Protein AF-A0A818F0D1-F1 (afdb_monomer_lite)

pLDDT: mean 80.38, std 15.65, range [27.41, 95.69]

Secondary structure (DSSP, 8-state):
----------TTGGGGTT----S-HHHHHHHHHHTTTS-EEEEEEHHHHHHHHHTTHHHH-TTEEEEEEEESSHHHHHHHHHHTGGGTTTBPPPEEGGGHHHHHHHHHHHHHHHHHH-GGGTT-HHHHHHHHHHHHHHHHHHHHHHHHHHHHHHHHHHHHHHTT-

Foldseek 3Di:
DDDPPPPPDQVPVVLLPVDDDDPDPVVVLVVLVVPLVAQDEEEDELVVVVVCVVVVVLVVRPSQQAYEYEYQDPVSLVVCQVVCVVVVRHYDRYYYPVCVSLVSLVVSLVVLVVVCVDPVCVPPPVVNVVSVVSNVVSVVVNVVVVVVVVVVVVVVVVVVVVVVD

Organism: NCBI:txid392032

Structure (mmCIF, N/CA/C/O backbone):
data_AF-A0A818F0D1-F1
#
_entry.id   AF-A0A818F0D1-F1
#
loop_
_atom_site.group_PDB
_atom_site.id
_atom_site.type_symbol
_atom_site.label_atom_id
_atom_site.label_alt_id
_atom_site.label_comp_id
_atom_site.label_asym_id
_atom_site.label_entity_id
_atom_site.label_seq_id
_atom_site.pdbx_PDB_ins_code
_atom_site.Cartn_x
_atom_site.Cartn_y
_atom_site.Cartn_z
_atom_site.occupancy
_atom_site.B_iso_or_equiv
_atom_site.auth_seq_id
_atom_site.auth_comp_id
_atom_site.auth_asym_id
_atom_site.auth_atom_id
_atom_site.pdbx_PDB_model_num
ATOM 1 N N . MET A 1 1 ? -30.372 4.082 -7.247 1.00 32.38 1 MET A N 1
ATOM 2 C CA . MET A 1 1 ? -29.838 4.405 -5.909 1.00 32.38 1 MET A CA 1
ATOM 3 C C . MET A 1 1 ? -28.336 4.407 -6.043 1.00 32.38 1 MET A C 1
ATOM 5 O O . MET A 1 1 ? -27.719 3.348 -6.026 1.00 32.38 1 MET A O 1
ATOM 9 N N . ASP A 1 2 ? -27.794 5.587 -6.308 1.00 33.78 2 ASP A N 1
ATOM 10 C CA . ASP A 1 2 ? -26.377 5.793 -6.564 1.00 33.78 2 ASP A CA 1
ATOM 11 C C . ASP A 1 2 ? -25.622 5.685 -5.242 1.00 33.78 2 ASP A C 1
ATOM 13 O O . ASP A 1 2 ? -25.803 6.490 -4.329 1.00 33.78 2 ASP A O 1
ATOM 17 N N . GLY A 1 3 ? -24.843 4.612 -5.107 1.00 30.27 3 GLY A N 1
ATOM 18 C CA . GLY A 1 3 ? -23.987 4.407 -3.951 1.00 30.27 3 GLY A CA 1
ATOM 19 C C . GLY A 1 3 ? -22.958 5.525 -3.905 1.00 30.27 3 GLY A C 1
ATOM 20 O O . GLY A 1 3 ? -22.192 5.693 -4.851 1.00 30.27 3 GLY A O 1
ATOM 21 N N . VAL A 1 4 ? -22.970 6.290 -2.815 1.00 27.41 4 VAL A N 1
ATOM 22 C CA . VAL A 1 4 ? -22.005 7.352 -2.528 1.00 27.41 4 VAL A CA 1
ATOM 23 C C . VAL A 1 4 ? -20.602 6.748 -2.606 1.00 27.41 4 VAL A C 1
ATOM 25 O O . VAL A 1 4 ? -20.132 6.101 -1.672 1.00 27.41 4 VAL A O 1
ATOM 28 N N . SER A 1 5 ? -19.940 6.920 -3.750 1.00 32.00 5 SER A N 1
ATOM 29 C CA . SER A 1 5 ? -18.520 6.639 -3.882 1.00 32.00 5 SER A CA 1
ATOM 30 C C . SER A 1 5 ? -17.823 7.714 -3.070 1.00 32.00 5 SER A C 1
ATOM 32 O O . SER A 1 5 ? -17.733 8.861 -3.503 1.00 32.00 5 SER A O 1
ATOM 34 N N . ILE A 1 6 ? -17.414 7.363 -1.851 1.00 30.59 6 ILE A N 1
ATOM 35 C CA . ILE A 1 6 ? -16.660 8.252 -0.974 1.00 30.59 6 ILE A CA 1
ATOM 36 C C . ILE A 1 6 ? -15.336 8.523 -1.690 1.00 30.59 6 ILE A C 1
ATOM 38 O O . ILE A 1 6 ? -14.409 7.716 -1.650 1.00 30.59 6 ILE A O 1
ATOM 42 N N . ALA A 1 7 ? -15.275 9.637 -2.418 1.00 29.86 7 ALA A N 1
ATOM 43 C CA . ALA A 1 7 ? -14.027 10.198 -2.887 1.00 29.86 7 ALA A CA 1
ATOM 44 C C . ALA A 1 7 ? -13.296 10.654 -1.631 1.00 29.86 7 ALA A C 1
ATOM 46 O O . ALA A 1 7 ? -13.693 11.626 -0.997 1.00 29.86 7 ALA A O 1
ATOM 47 N N . VAL A 1 8 ? -12.303 9.878 -1.213 1.00 33.97 8 VAL A N 1
ATOM 48 C CA . VAL A 1 8 ? -11.505 10.177 -0.028 1.00 33.97 8 VAL A CA 1
ATOM 49 C C . VAL A 1 8 ? -10.479 11.204 -0.480 1.00 33.97 8 VAL A C 1
ATOM 51 O O . VAL A 1 8 ? -9.590 10.850 -1.259 1.00 33.97 8 VAL A O 1
ATOM 54 N N . PRO A 1 9 ? -10.609 12.482 -0.084 1.00 36.47 9 PRO A N 1
ATOM 55 C CA . PRO A 1 9 ? -9.631 13.480 -0.463 1.00 36.47 9 PRO A CA 1
ATOM 56 C C . PRO A 1 9 ? -8.330 13.123 0.250 1.00 36.47 9 PRO A C 1
ATOM 58 O O . PRO A 1 9 ? -8.244 13.164 1.476 1.00 36.47 9 PRO A O 1
ATOM 61 N N . LEU A 1 10 ? -7.331 12.714 -0.526 1.00 41.16 10 LEU A N 1
ATOM 62 C CA . LEU A 1 10 ? -5.994 12.449 -0.022 1.00 41.16 10 LEU A CA 1
ATOM 63 C C . LEU A 1 10 ? -5.238 13.780 0.002 1.00 41.16 10 LEU A C 1
ATOM 65 O O . LEU A 1 10 ? -4.933 14.315 -1.072 1.00 41.16 10 LEU A O 1
ATOM 69 N N . PRO A 1 11 ? -4.932 14.346 1.183 1.00 37.06 11 PRO A N 1
ATOM 70 C CA . PRO A 1 11 ? -4.008 15.464 1.240 1.00 37.06 11 PRO A CA 1
ATOM 71 C C . PRO A 1 11 ? -2.671 14.998 0.646 1.00 37.06 11 PRO A C 1
ATOM 73 O O . PRO A 1 11 ? -2.191 13.910 0.955 1.00 37.06 11 PRO A O 1
ATOM 76 N N . HIS A 1 12 ? -2.101 15.804 -0.253 1.00 42.12 12 HIS A N 1
ATOM 77 C CA . HIS A 1 12 ? -0.853 15.515 -0.977 1.00 42.12 12 HIS A CA 1
ATOM 78 C C . HIS A 1 12 ? -0.910 14.382 -2.021 1.00 42.12 12 HIS A C 1
ATOM 80 O O . HIS A 1 12 ? 0.106 13.754 -2.300 1.00 42.12 12 HIS A O 1
ATOM 86 N N . ALA A 1 13 ? -2.059 14.162 -2.675 1.00 46.47 13 ALA A N 1
ATOM 87 C CA . ALA A 1 13 ? -2.214 13.168 -3.751 1.00 46.47 13 ALA A CA 1
ATOM 88 C C . ALA A 1 13 ? -1.134 13.225 -4.860 1.00 46.47 13 ALA A C 1
ATOM 90 O O . ALA A 1 13 ? -0.800 12.195 -5.439 1.00 46.47 13 ALA A O 1
ATOM 91 N N . HIS A 1 14 ? -0.543 14.399 -5.126 1.00 51.81 14 HIS A N 1
ATOM 92 C CA . HIS A 1 14 ? 0.556 14.555 -6.089 1.00 51.81 14 HIS A CA 1
ATOM 93 C C . HIS A 1 14 ? 1.830 13.783 -5.697 1.00 51.81 14 HIS A C 1
ATOM 95 O O . HIS A 1 14 ? 2.562 13.341 -6.578 1.00 51.81 14 HIS A O 1
ATOM 101 N N . LEU A 1 15 ? 2.068 13.564 -4.398 1.00 46.62 15 LEU A N 1
ATOM 102 C CA . LEU A 1 15 ? 3.200 12.784 -3.884 1.00 46.62 15 LEU A CA 1
ATOM 103 C C . LEU A 1 15 ? 3.021 11.274 -4.062 1.00 46.62 15 LEU A C 1
ATOM 105 O O . LEU A 1 15 ? 3.956 10.519 -3.834 1.00 46.62 15 LEU A O 1
ATOM 109 N N . MET A 1 16 ? 1.830 10.828 -4.462 1.00 59.44 16 MET A N 1
ATOM 110 C CA . MET A 1 16 ? 1.488 9.426 -4.694 1.00 59.44 16 MET A CA 1
ATOM 111 C C . MET A 1 16 ? 1.330 9.119 -6.188 1.00 59.44 16 MET A C 1
ATOM 113 O O . MET A 1 16 ? 0.618 8.193 -6.552 1.00 59.44 16 MET A O 1
ATOM 117 N N . SER A 1 17 ? 1.983 9.874 -7.077 1.00 60.94 17 SER A N 1
ATOM 118 C CA . SER A 1 17 ? 1.896 9.676 -8.537 1.00 60.94 17 SER A CA 1
ATOM 119 C C . SER A 1 17 ? 2.385 8.298 -9.018 1.00 60.94 17 SER A C 1
ATOM 121 O O . SER A 1 17 ? 2.038 7.876 -10.116 1.00 60.94 17 SER A O 1
ATOM 123 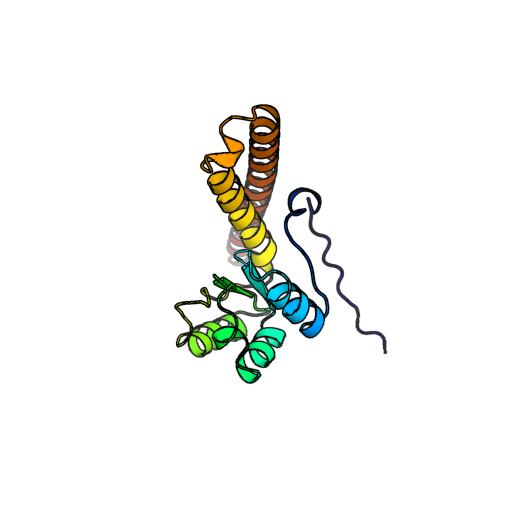N N . PHE A 1 18 ? 3.133 7.568 -8.184 1.00 64.31 18 PHE A N 1
ATOM 124 C CA . PHE A 1 18 ? 3.513 6.166 -8.396 1.00 64.31 18 PHE A CA 1
ATOM 125 C C . PHE A 1 18 ? 2.419 5.154 -7.993 1.00 64.31 18 PHE A C 1
ATOM 127 O O . PHE A 1 18 ? 2.628 3.947 -8.104 1.00 64.31 18 PHE A O 1
ATOM 134 N N . ILE A 1 19 ? 1.272 5.617 -7.488 1.00 72.44 19 ILE A N 1
ATOM 135 C CA . ILE A 1 19 ? 0.149 4.788 -7.044 1.00 72.44 19 ILE A CA 1
ATOM 136 C C . ILE A 1 19 ? -0.955 4.842 -8.094 1.00 72.44 19 ILE A C 1
ATOM 138 O O . ILE A 1 19 ? -1.592 5.872 -8.306 1.00 72.44 19 ILE A O 1
ATOM 142 N N . GLU A 1 20 ? -1.230 3.698 -8.710 1.00 82.06 20 GLU A N 1
ATOM 143 C CA . GLU A 1 20 ? -2.369 3.545 -9.610 1.00 82.06 20 GLU A CA 1
ATOM 144 C C . GLU A 1 20 ? -3.597 3.048 -8.840 1.00 82.06 20 GLU A C 1
ATOM 146 O O . GLU A 1 20 ? -3.556 2.029 -8.144 1.00 82.06 20 GLU A O 1
ATOM 151 N N . VAL A 1 21 ? -4.709 3.778 -8.960 1.00 82.69 21 VAL A N 1
ATOM 152 C CA . VAL A 1 21 ? -5.965 3.452 -8.277 1.00 82.69 21 VAL A CA 1
ATOM 153 C C . VAL A 1 21 ? -6.921 2.778 -9.250 1.00 82.69 21 VAL A C 1
ATOM 155 O O . VAL A 1 21 ? -7.261 3.325 -10.297 1.00 82.69 21 VAL A O 1
ATOM 158 N N . PHE A 1 22 ? -7.424 1.610 -8.858 1.00 83.75 22 PHE A N 1
ATOM 159 C CA . PHE A 1 22 ? -8.409 0.857 -9.625 1.00 83.75 22 PHE A CA 1
ATOM 160 C C . PHE A 1 22 ? -9.721 0.762 -8.849 1.00 83.75 22 PHE A C 1
ATOM 162 O O . PHE A 1 22 ? -9.753 0.315 -7.704 1.00 83.75 22 PHE A O 1
ATOM 169 N N . ASN A 1 23 ? -10.825 1.133 -9.494 1.00 81.69 23 ASN A N 1
ATOM 170 C CA . ASN A 1 23 ? -12.182 0.970 -8.957 1.00 81.69 23 ASN A CA 1
ATOM 171 C C . ASN A 1 23 ? -12.815 -0.388 -9.324 1.00 81.69 23 ASN A C 1
ATOM 173 O O . ASN A 1 23 ? -13.930 -0.687 -8.903 1.00 81.69 23 ASN A O 1
ATOM 177 N N . ASN A 1 24 ? -12.112 -1.213 -10.107 1.00 84.00 24 ASN A N 1
ATOM 178 C CA . ASN A 1 24 ? -12.587 -2.496 -10.605 1.00 84.00 24 ASN A CA 1
ATOM 179 C C . ASN A 1 24 ? -11.495 -3.567 -10.459 1.00 84.00 24 ASN A C 1
ATOM 181 O O . ASN A 1 24 ? -10.373 -3.397 -10.942 1.00 84.00 24 ASN A O 1
ATOM 185 N N . THR A 1 25 ? -11.838 -4.686 -9.813 1.00 83.06 25 THR A N 1
ATOM 186 C CA . THR A 1 25 ? -10.908 -5.796 -9.569 1.00 83.06 25 THR A CA 1
ATOM 187 C C . THR A 1 25 ? -10.398 -6.419 -10.868 1.00 83.06 25 THR A C 1
ATOM 189 O O . THR A 1 25 ? -9.205 -6.667 -10.969 1.00 83.06 25 THR A O 1
ATOM 192 N N . ASN A 1 26 ? -11.243 -6.595 -11.887 1.00 86.31 26 ASN A N 1
ATOM 193 C CA . ASN A 1 26 ? -10.838 -7.182 -13.168 1.00 86.31 26 ASN A CA 1
ATOM 194 C C . ASN A 1 26 ? -9.863 -6.265 -13.916 1.00 86.31 26 ASN A C 1
ATOM 196 O O . ASN A 1 26 ? -8.866 -6.737 -14.452 1.00 86.31 26 ASN A O 1
ATOM 200 N N . THR A 1 27 ? -10.105 -4.950 -13.919 1.00 87.25 27 THR A N 1
ATOM 201 C CA . THR A 1 27 ? -9.176 -3.983 -14.529 1.00 87.25 27 THR A CA 1
ATOM 202 C C . THR A 1 27 ? -7.817 -4.012 -13.834 1.00 87.25 27 THR A C 1
ATOM 204 O O . THR A 1 27 ? -6.790 -4.047 -14.507 1.00 87.25 27 THR A O 1
ATOM 207 N N . CYS A 1 28 ? -7.807 -4.065 -12.498 1.00 87.69 28 CYS A N 1
ATOM 208 C CA . CYS A 1 28 ? -6.580 -4.207 -11.715 1.00 87.69 28 CYS A CA 1
ATOM 209 C C . CYS A 1 28 ? -5.839 -5.510 -12.056 1.00 87.69 28 CYS A C 1
ATOM 211 O O . CYS A 1 28 ? -4.647 -5.487 -12.350 1.00 87.69 28 CYS A O 1
ATOM 213 N N . GLN A 1 29 ? -6.547 -6.642 -12.092 1.00 88.12 29 GLN A N 1
ATOM 214 C CA . GLN A 1 29 ? -5.968 -7.943 -12.434 1.00 88.12 29 GLN A CA 1
ATOM 215 C C . GLN A 1 29 ? -5.377 -7.956 -13.848 1.00 88.12 29 GLN A C 1
ATOM 217 O O . GLN A 1 29 ? -4.241 -8.389 -14.029 1.00 88.12 29 GLN A O 1
ATOM 222 N N . ASN A 1 30 ? -6.102 -7.427 -14.835 1.00 88.31 30 ASN A N 1
ATOM 223 C CA . ASN A 1 30 ? -5.620 -7.319 -16.210 1.00 88.31 30 ASN A CA 1
ATOM 224 C C . ASN A 1 30 ? -4.372 -6.435 -16.303 1.00 88.31 30 ASN A C 1
ATOM 226 O O . ASN A 1 30 ? -3.424 -6.798 -16.995 1.00 88.31 30 ASN A O 1
ATOM 230 N N . HIS A 1 31 ? -4.341 -5.312 -15.578 1.00 88.25 31 HIS A N 1
ATOM 231 C CA . HIS A 1 31 ? -3.160 -4.453 -15.515 1.00 88.25 3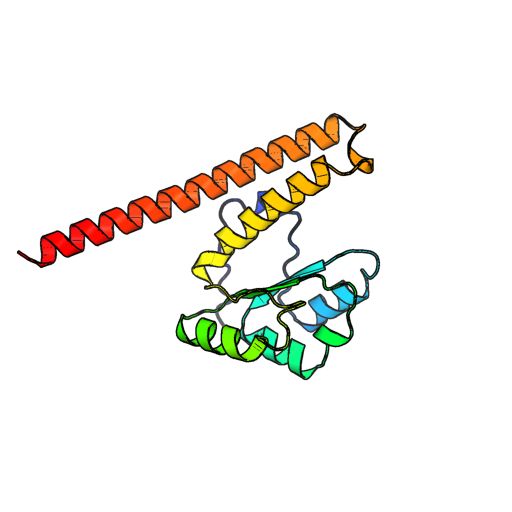1 HIS A CA 1
ATOM 232 C C . HIS A 1 31 ? -1.957 -5.199 -14.919 1.00 88.25 31 HIS A C 1
ATOM 234 O O . HIS A 1 31 ? -0.864 -5.149 -15.483 1.00 88.25 31 HIS A O 1
ATOM 240 N N . ILE A 1 32 ? -2.157 -5.924 -13.815 1.00 86.50 32 ILE A N 1
ATOM 241 C CA . ILE A 1 32 ? -1.111 -6.727 -13.170 1.00 86.50 32 ILE A CA 1
ATOM 242 C C . ILE A 1 32 ? -0.565 -7.782 -14.139 1.00 86.50 32 ILE A C 1
ATOM 244 O O . ILE A 1 32 ? 0.649 -7.900 -14.294 1.00 86.50 32 ILE A O 1
ATOM 248 N N . ILE A 1 33 ? -1.443 -8.520 -14.825 1.00 87.12 33 ILE A N 1
ATOM 249 C CA . ILE A 1 33 ? -1.062 -9.557 -15.797 1.00 87.12 33 ILE A CA 1
ATOM 250 C C . ILE A 1 33 ? -0.294 -8.949 -16.979 1.00 87.12 33 ILE A C 1
ATOM 252 O O . ILE A 1 33 ? 0.725 -9.499 -17.395 1.00 87.12 33 ILE A O 1
ATOM 256 N N . ALA A 1 34 ? -0.740 -7.798 -17.488 1.00 87.31 34 ALA A N 1
ATOM 257 C CA . ALA A 1 34 ? -0.098 -7.106 -18.603 1.00 87.31 34 ALA A CA 1
ATOM 258 C C . ALA A 1 34 ? 1.291 -6.534 -18.254 1.00 87.31 34 ALA A C 1
ATOM 260 O O . ALA A 1 34 ? 2.113 -6.344 -19.146 1.00 87.31 34 ALA A O 1
ATOM 261 N N . ASN A 1 35 ? 1.580 -6.289 -16.972 1.00 84.19 35 ASN A N 1
ATOM 262 C CA . ASN A 1 35 ? 2.852 -5.742 -16.491 1.00 84.19 35 ASN A CA 1
ATOM 263 C C . ASN A 1 35 ? 3.744 -6.822 -15.847 1.00 84.19 35 ASN A C 1
ATOM 265 O O . ASN A 1 35 ? 4.325 -6.608 -14.786 1.00 84.19 35 ASN A O 1
ATOM 269 N N . ASN A 1 36 ? 3.891 -7.982 -16.494 1.00 82.75 36 ASN A N 1
ATOM 270 C CA . ASN A 1 36 ? 4.639 -9.125 -15.944 1.00 82.75 36 ASN A CA 1
ATOM 271 C C . ASN A 1 36 ? 6.148 -8.884 -15.716 1.00 82.75 36 ASN A C 1
ATOM 273 O O . ASN A 1 36 ? 6.795 -9.697 -15.063 1.00 82.75 36 ASN A O 1
ATOM 277 N N . GLN A 1 37 ? 6.703 -7.788 -16.239 1.00 80.31 37 GLN A N 1
ATOM 278 C CA . GLN A 1 37 ? 8.105 -7.393 -16.054 1.00 80.31 37 GLN A CA 1
ATOM 279 C C . GLN A 1 37 ? 8.345 -6.574 -14.775 1.00 80.31 37 GLN A C 1
ATOM 281 O O . GLN A 1 37 ? 9.487 -6.237 -14.476 1.00 80.31 37 GLN A O 1
ATOM 286 N N . LYS A 1 38 ? 7.290 -6.187 -14.049 1.00 79.88 38 LYS A N 1
ATOM 287 C CA . LYS A 1 38 ? 7.387 -5.300 -12.884 1.00 79.88 38 LYS A CA 1
ATOM 288 C C . LYS A 1 38 ? 7.022 -6.042 -11.613 1.00 79.88 38 LYS A C 1
ATOM 290 O O . LYS A 1 38 ? 6.048 -6.783 -11.592 1.00 79.88 38 LYS A O 1
ATOM 295 N N . GLU A 1 39 ? 7.747 -5.774 -10.534 1.00 82.69 39 GLU A N 1
ATOM 296 C CA . GLU A 1 39 ? 7.302 -6.162 -9.199 1.00 82.69 39 GLU A CA 1
ATOM 297 C C . GLU A 1 39 ? 6.123 -5.275 -8.768 1.00 82.69 39 GLU A C 1
ATOM 299 O O . GLU A 1 39 ? 6.211 -4.048 -8.830 1.00 82.69 39 GLU A O 1
ATOM 304 N N . ILE A 1 40 ? 5.019 -5.882 -8.321 1.00 85.75 40 ILE A N 1
ATOM 305 C CA . ILE A 1 40 ? 3.803 -5.163 -7.928 1.00 85.75 40 ILE A CA 1
ATOM 306 C C . ILE A 1 40 ? 3.492 -5.405 -6.453 1.00 85.75 40 ILE A C 1
ATOM 308 O O . ILE A 1 40 ? 3.424 -6.543 -5.985 1.00 85.75 40 ILE A O 1
ATOM 312 N N . LYS A 1 41 ? 3.229 -4.315 -5.724 1.00 89.44 41 LYS A N 1
ATOM 313 C CA . LYS A 1 41 ? 2.660 -4.359 -4.374 1.00 89.44 41 LYS A CA 1
ATOM 314 C C . LYS A 1 41 ? 1.235 -3.835 -4.409 1.00 89.44 41 LYS A C 1
ATOM 316 O O . LYS A 1 41 ? 0.985 -2.732 -4.884 1.00 89.44 41 LYS A O 1
ATOM 321 N N . LEU A 1 42 ? 0.306 -4.641 -3.914 1.00 91.50 42 LEU A N 1
ATOM 322 C CA . LEU A 1 42 ? -1.122 -4.375 -4.003 1.00 91.50 42 LEU A CA 1
ATOM 323 C C . LEU A 1 42 ? -1.661 -3.911 -2.653 1.00 91.50 42 LEU A C 1
ATOM 325 O O . LEU A 1 42 ? -1.483 -4.594 -1.650 1.00 91.50 42 LEU A O 1
ATOM 329 N N . PHE A 1 43 ? -2.372 -2.789 -2.635 1.00 92.56 43 PHE A N 1
ATOM 330 C CA . PHE A 1 43 ? -3.190 -2.373 -1.497 1.00 92.56 43 PHE A CA 1
ATOM 331 C C . PHE A 1 43 ? -4.648 -2.678 -1.818 1.00 92.56 43 PHE A C 1
ATOM 333 O O . PHE A 1 43 ? -5.175 -2.210 -2.826 1.00 92.56 43 PHE A O 1
ATOM 340 N N . VAL A 1 44 ? -5.306 -3.481 -0.985 1.00 92.56 44 VAL A N 1
ATOM 341 C CA . VAL A 1 44 ? -6.646 -3.996 -1.278 1.00 92.56 44 VAL A CA 1
ATOM 342 C C . VAL A 1 44 ? -7.587 -3.846 -0.090 1.00 92.56 44 VAL A C 1
ATOM 344 O O . VAL A 1 44 ? -7.265 -4.197 1.045 1.00 92.56 44 VAL A O 1
ATOM 347 N N . HIS A 1 45 ? -8.792 -3.344 -0.365 1.00 93.31 45 HIS A N 1
ATOM 348 C CA . HIS A 1 45 ? -9.856 -3.314 0.630 1.00 93.31 45 HIS A CA 1
ATOM 349 C C . HIS A 1 45 ? -10.299 -4.741 0.957 1.00 93.31 45 HIS A C 1
ATOM 351 O O . HIS A 1 45 ? -10.494 -5.559 0.054 1.00 93.31 45 HIS A O 1
ATOM 357 N N . GLN A 1 46 ? -10.553 -5.016 2.232 1.00 90.94 46 GLN A N 1
ATOM 358 C CA . GLN A 1 46 ? -10.932 -6.338 2.736 1.00 90.94 46 GLN A CA 1
ATOM 359 C C . GLN A 1 46 ? -12.017 -7.072 1.913 1.00 90.94 46 GLN A C 1
ATOM 361 O O . GLN A 1 46 ? -11.915 -8.273 1.684 1.00 90.94 46 GLN A O 1
ATOM 366 N N . HIS A 1 47 ? -13.036 -6.365 1.405 1.00 89.81 47 HIS A N 1
ATOM 367 C CA . HIS A 1 47 ? -14.122 -6.978 0.620 1.00 89.81 47 HIS A CA 1
ATOM 368 C C . HIS A 1 47 ? -13.675 -7.495 -0.751 1.00 89.81 47 HIS A C 1
ATOM 370 O O . HIS A 1 47 ? -14.261 -8.437 -1.279 1.00 89.81 47 HIS A O 1
ATOM 376 N N . ASN A 1 48 ? -12.629 -6.904 -1.324 1.00 89.75 48 ASN A N 1
ATOM 377 C CA . ASN A 1 48 ? -12.072 -7.346 -2.599 1.00 89.75 48 ASN A CA 1
ATOM 378 C C . ASN A 1 48 ? -11.080 -8.497 -2.404 1.00 89.75 48 ASN A C 1
ATOM 380 O O . ASN A 1 48 ? -10.904 -9.307 -3.309 1.00 89.75 48 ASN A O 1
ATOM 384 N N . MET A 1 49 ? -10.475 -8.607 -1.217 1.00 90.19 49 MET A N 1
ATOM 385 C CA . MET A 1 49 ? -9.515 -9.664 -0.909 1.00 90.19 49 MET A CA 1
ATOM 386 C C . MET A 1 49 ? -10.141 -11.058 -1.007 1.00 90.19 49 MET A C 1
ATOM 388 O O . MET A 1 49 ? -9.518 -11.972 -1.540 1.00 90.19 49 MET A O 1
ATOM 392 N N . GLN A 1 50 ? -11.386 -11.220 -0.550 1.00 84.69 50 GLN A N 1
ATOM 393 C CA . GLN A 1 50 ? -12.088 -12.502 -0.642 1.00 84.69 50 GLN A CA 1
ATOM 394 C C . GLN A 1 50 ? -12.187 -12.978 -2.096 1.00 84.69 50 GLN A C 1
ATOM 396 O O . GLN A 1 50 ? -11.784 -14.097 -2.399 1.00 84.69 50 GLN A O 1
ATOM 401 N N . ARG A 1 51 ? -12.606 -12.091 -3.005 1.00 85.44 51 ARG A N 1
ATOM 402 C CA . ARG A 1 51 ? -12.705 -12.389 -4.442 1.00 85.44 51 ARG A CA 1
ATOM 403 C C . ARG A 1 51 ? -11.351 -12.737 -5.063 1.00 85.44 51 ARG A C 1
ATOM 405 O O . ARG A 1 51 ? -11.269 -13.627 -5.903 1.00 85.44 51 ARG A O 1
ATOM 412 N N . LEU A 1 52 ? -10.281 -12.047 -4.656 1.00 85.94 52 LEU A N 1
ATOM 413 C CA . LEU A 1 52 ? -8.927 -12.348 -5.134 1.00 85.94 52 LEU A CA 1
ATOM 414 C C . LEU A 1 52 ? -8.465 -13.751 -4.717 1.00 85.94 52 LEU A C 1
ATOM 416 O O . LEU A 1 52 ? -7.805 -14.431 -5.501 1.00 85.94 52 LEU A O 1
ATOM 420 N N . LEU A 1 53 ? -8.812 -14.183 -3.503 1.00 86.00 53 LEU A N 1
ATOM 421 C CA . LEU A 1 53 ? -8.460 -15.511 -2.996 1.00 86.00 53 LEU A CA 1
ATOM 422 C C . LEU A 1 53 ? -9.302 -16.622 -3.625 1.00 86.00 53 LEU A C 1
ATOM 424 O O . LEU A 1 53 ? -8.757 -17.668 -3.962 1.00 86.00 53 LEU A O 1
ATOM 428 N N . GLU A 1 54 ? -10.606 -16.399 -3.798 1.00 84.81 54 GLU A N 1
ATOM 429 C CA . GLU A 1 54 ? -11.524 -17.367 -4.417 1.00 84.81 54 GLU A CA 1
ATOM 430 C C . GLU A 1 54 ? -11.128 -17.698 -5.861 1.00 84.81 54 GLU A C 1
ATOM 432 O O . GLU A 1 54 ? -11.221 -18.848 -6.277 1.00 84.81 54 GLU A O 1
ATOM 437 N N . ASN A 1 55 ? -10.607 -16.714 -6.596 1.00 82.19 55 ASN A N 1
ATOM 438 C CA . ASN A 1 55 ? -10.154 -16.893 -7.975 1.00 82.19 55 ASN A CA 1
ATOM 439 C C . ASN A 1 55 ? -8.723 -17.450 -8.091 1.00 82.19 55 ASN A C 1
ATOM 441 O O . ASN A 1 55 ? -8.151 -17.412 -9.179 1.00 82.19 55 ASN A O 1
ATOM 445 N N . SER A 1 56 ? -8.105 -17.886 -6.985 1.00 80.88 56 SER A N 1
ATOM 446 C CA . SER A 1 56 ? -6.701 -18.334 -6.921 1.00 80.88 56 SER A CA 1
ATOM 447 C C . SER A 1 56 ? -5.681 -17.324 -7.472 1.00 80.88 56 SER A C 1
ATOM 449 O O . SER A 1 56 ? -4.523 -17.670 -7.693 1.00 80.88 56 SER A O 1
ATOM 451 N N . PHE A 1 57 ? -6.075 -16.057 -7.650 1.00 84.69 57 PHE A N 1
ATOM 452 C CA . PHE A 1 57 ? -5.270 -15.039 -8.328 1.00 84.69 57 PHE A CA 1
ATOM 453 C C . PHE A 1 57 ? -3.924 -14.830 -7.631 1.00 84.69 57 PHE A C 1
ATOM 455 O O . PHE A 1 57 ? -2.890 -14.701 -8.278 1.00 84.69 57 PHE A O 1
ATOM 462 N N . VAL A 1 58 ? -3.945 -14.851 -6.297 1.00 81.00 58 VAL A N 1
ATOM 463 C CA . VAL A 1 58 ? -2.763 -14.680 -5.443 1.00 81.00 58 VAL A CA 1
ATOM 464 C C . VAL A 1 58 ? -1.702 -15.756 -5.697 1.00 81.00 58 VAL A C 1
ATOM 466 O O . VAL A 1 58 ? -0.516 -15.459 -5.615 1.00 81.00 58 VAL A O 1
ATOM 469 N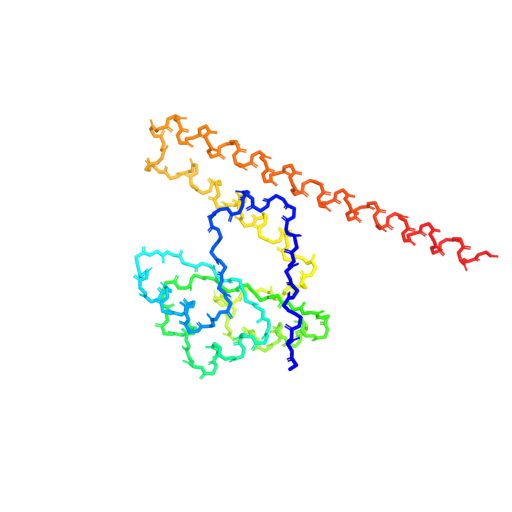 N . ASP A 1 59 ? -2.113 -16.976 -6.046 1.00 80.38 59 ASP A N 1
ATOM 470 C CA . ASP A 1 59 ? -1.195 -18.095 -6.278 1.00 80.38 59 ASP A CA 1
ATOM 471 C C . ASP A 1 59 ? -0.705 -18.151 -7.737 1.00 80.38 59 ASP A C 1
ATOM 473 O O . ASP A 1 59 ? 0.350 -18.712 -8.023 1.00 80.38 59 ASP A O 1
ATOM 477 N N . THR A 1 60 ? -1.453 -17.557 -8.673 1.00 81.44 60 THR A N 1
ATOM 478 C CA . THR A 1 60 ? -1.177 -17.633 -10.119 1.00 81.44 60 THR A CA 1
ATOM 479 C C . THR A 1 60 ? -0.358 -16.467 -10.674 1.00 81.44 60 THR A C 1
ATOM 481 O O . THR A 1 60 ? -0.003 -16.479 -11.851 1.00 81.44 60 THR A O 1
ATOM 484 N N . VAL A 1 61 ? -0.083 -15.442 -9.864 1.00 83.38 61 VAL A N 1
ATOM 485 C CA . VAL A 1 61 ? 0.490 -14.167 -10.320 1.00 83.38 61 VAL A CA 1
ATOM 486 C C . VAL A 1 61 ? 1.860 -13.943 -9.672 1.00 83.38 61 VAL A C 1
ATOM 488 O O . VAL A 1 61 ? 1.943 -13.356 -8.591 1.00 83.38 61 VAL A O 1
ATOM 491 N N . PRO A 1 62 ? 2.952 -14.406 -10.306 1.00 76.94 62 PRO A N 1
ATOM 492 C CA . PRO A 1 62 ? 4.292 -14.383 -9.713 1.00 76.94 62 PRO A CA 1
ATOM 493 C C . PRO A 1 62 ? 4.854 -12.973 -9.481 1.00 76.94 62 PRO A C 1
ATOM 495 O O . PRO A 1 62 ? 5.724 -12.794 -8.637 1.00 76.94 62 PRO A O 1
ATOM 498 N N . GLN A 1 63 ? 4.360 -11.967 -10.203 1.00 82.06 63 GLN A N 1
ATOM 499 C CA . GLN A 1 63 ? 4.784 -10.571 -10.081 1.00 82.06 63 GLN A CA 1
ATOM 500 C C . GLN A 1 63 ? 4.210 -9.847 -8.852 1.00 82.06 63 GLN A C 1
ATOM 502 O O . GLN A 1 63 ? 4.600 -8.718 -8.551 1.00 82.06 63 GLN A O 1
ATOM 507 N N . LEU A 1 64 ? 3.262 -10.467 -8.148 1.00 84.56 64 LEU A N 1
ATOM 508 C CA . LEU A 1 64 ? 2.656 -9.903 -6.952 1.00 84.56 64 LEU A CA 1
ATOM 509 C C . LEU A 1 64 ? 3.590 -10.140 -5.755 1.00 84.56 64 LEU A C 1
ATOM 511 O O . LEU A 1 64 ? 3.558 -11.191 -5.125 1.00 84.56 64 LEU A O 1
ATOM 515 N N . ALA A 1 65 ? 4.438 -9.168 -5.426 1.00 84.56 65 ALA A N 1
ATOM 516 C CA . ALA A 1 65 ? 5.401 -9.337 -4.340 1.00 84.56 65 ALA A CA 1
ATOM 517 C C . ALA A 1 65 ? 4.737 -9.336 -2.968 1.00 84.56 65 ALA A C 1
ATOM 519 O O . ALA A 1 65 ? 5.072 -10.165 -2.122 1.00 84.56 65 ALA A O 1
ATOM 520 N N . LYS A 1 66 ? 3.820 -8.386 -2.736 1.00 90.25 66 LYS A N 1
ATOM 521 C CA . LYS A 1 66 ? 3.127 -8.211 -1.454 1.00 90.25 66 LYS A CA 1
ATOM 522 C C . LYS A 1 66 ? 1.705 -7.690 -1.617 1.00 90.25 66 LYS A C 1
ATOM 524 O O . LYS A 1 66 ? 1.443 -6.845 -2.471 1.00 90.25 66 LYS A O 1
ATOM 529 N N . ILE A 1 67 ? 0.810 -8.142 -0.744 1.00 92.25 67 ILE A N 1
ATOM 530 C CA . ILE A 1 67 ? -0.564 -7.662 -0.607 1.00 92.25 67 ILE A CA 1
ATOM 531 C C . ILE A 1 67 ? -0.749 -7.065 0.781 1.00 92.25 67 ILE A C 1
ATOM 533 O O . ILE A 1 67 ? -0.530 -7.728 1.790 1.00 92.25 67 ILE A O 1
ATOM 537 N N . ASN A 1 68 ? -1.219 -5.831 0.812 1.00 93.44 68 ASN A N 1
ATOM 538 C CA . ASN A 1 68 ? -1.541 -5.064 1.997 1.00 93.44 68 ASN A CA 1
ATOM 539 C C . ASN A 1 68 ? -3.062 -4.948 2.106 1.00 93.44 68 ASN A C 1
ATOM 541 O O . ASN A 1 68 ? -3.705 -4.341 1.246 1.00 93.44 68 ASN A O 1
ATOM 545 N N . ILE A 1 69 ? -3.648 -5.550 3.141 1.00 94.56 69 ILE A N 1
ATOM 546 C CA . ILE A 1 69 ? -5.099 -5.532 3.344 1.00 94.56 69 ILE A CA 1
ATOM 547 C C . ILE A 1 69 ? -5.451 -4.394 4.290 1.00 94.56 69 ILE A C 1
ATOM 549 O O . ILE A 1 69 ? -4.948 -4.342 5.411 1.00 94.56 69 ILE A O 1
ATOM 553 N N . PHE A 1 70 ? -6.372 -3.533 3.866 1.00 94.81 70 PHE A N 1
ATOM 554 C CA . PHE A 1 70 ? -6.934 -2.507 4.733 1.00 94.81 70 PHE A CA 1
ATOM 555 C C . PHE A 1 70 ? -8.396 -2.793 5.074 1.00 94.81 70 PHE A C 1
ATOM 557 O O . PHE A 1 70 ? -9.222 -3.128 4.215 1.00 94.81 70 PHE A O 1
ATOM 564 N N . CYS A 1 71 ? -8.702 -2.664 6.362 1.00 94.69 71 CYS A N 1
ATOM 565 C CA . CYS A 1 71 ? -9.945 -3.105 6.973 1.00 94.69 71 CYS A CA 1
ATOM 566 C C . CYS A 1 71 ? -10.736 -1.942 7.568 1.00 94.69 71 CYS A C 1
ATOM 568 O O . CYS A 1 71 ? -10.177 -1.074 8.232 1.00 94.69 71 CYS A O 1
ATOM 570 N N . SER A 1 72 ? -12.058 -1.944 7.412 1.00 92.62 72 SER A N 1
ATOM 571 C CA . SER A 1 72 ? -12.907 -0.854 7.920 1.00 92.62 72 SER A CA 1
ATOM 572 C C . SER A 1 72 ? -13.102 -0.893 9.442 1.00 92.62 72 SER A C 1
ATOM 574 O O . SER A 1 72 ? -13.523 0.102 10.021 1.00 92.62 72 SER A O 1
ATOM 576 N N . SER A 1 73 ? -12.831 -2.030 10.098 1.00 94.25 73 SER A N 1
ATOM 577 C CA . SER A 1 73 ? -13.043 -2.198 11.541 1.00 94.25 73 SER A CA 1
ATOM 578 C C . SER A 1 73 ? -11.989 -3.099 12.207 1.00 94.25 73 SER A C 1
ATOM 580 O O . SER A 1 73 ? -11.419 -3.968 11.534 1.00 94.25 73 SER A O 1
ATOM 582 N N . PRO A 1 74 ? -11.770 -2.967 13.533 1.00 94.94 74 PRO A N 1
ATOM 583 C CA . PRO A 1 74 ? -10.894 -3.862 14.296 1.00 94.94 74 PRO A CA 1
ATOM 584 C C . PRO A 1 74 ? -11.309 -5.333 14.218 1.00 94.94 74 PRO A C 1
ATOM 586 O O . PRO A 1 74 ? -10.452 -6.202 14.074 1.00 94.94 74 PRO A O 1
ATOM 589 N N . GLY A 1 75 ? -12.616 -5.618 14.243 1.00 95.44 75 GLY A N 1
ATOM 590 C CA . GLY A 1 75 ? -13.128 -6.983 14.105 1.00 95.44 75 GLY A CA 1
ATOM 591 C C . GLY A 1 75 ? -12.778 -7.592 12.746 1.00 95.44 75 GLY A C 1
ATOM 592 O O . GLY A 1 75 ? -12.328 -8.733 12.670 1.00 95.44 75 GLY A O 1
ATOM 593 N N . SER A 1 76 ? -12.894 -6.808 11.670 1.00 93.94 76 SER A N 1
ATOM 594 C CA . SER A 1 76 ? -12.483 -7.265 10.342 1.00 93.94 76 SER A CA 1
ATOM 595 C C . SER A 1 76 ? -10.965 -7.441 10.235 1.00 93.94 76 SER A C 1
ATOM 597 O O . SER A 1 76 ? -10.524 -8.437 9.670 1.00 93.94 76 SER A O 1
ATOM 599 N N . LYS A 1 77 ? -10.163 -6.536 10.819 1.00 95.69 77 LYS A N 1
ATOM 600 C CA . LYS A 1 77 ? -8.696 -6.673 10.896 1.00 95.69 77 LYS A CA 1
ATOM 601 C C . LYS A 1 77 ? -8.295 -7.975 11.593 1.00 95.69 77 LYS A C 1
ATOM 603 O O . LYS A 1 77 ? -7.453 -8.701 11.072 1.00 95.69 77 LYS A O 1
ATOM 608 N N . ALA A 1 78 ? -8.928 -8.303 12.721 1.00 95.44 78 ALA A N 1
ATOM 609 C CA . ALA A 1 78 ? -8.685 -9.549 13.446 1.00 95.44 78 ALA A CA 1
ATOM 610 C C . ALA A 1 78 ? -9.048 -10.784 12.606 1.00 95.44 78 ALA A C 1
ATOM 612 O O . ALA A 1 78 ? -8.221 -11.681 12.449 1.00 95.44 78 ALA A O 1
ATOM 613 N N . PHE A 1 79 ? -10.241 -10.794 12.000 1.00 95.00 79 PHE A N 1
ATOM 614 C CA . PHE A 1 79 ? -10.669 -11.877 11.112 1.00 95.00 79 PHE A CA 1
ATOM 615 C C . PHE A 1 79 ? -9.676 -12.098 9.967 1.00 95.00 79 PHE A C 1
ATOM 617 O O . PHE A 1 79 ? -9.206 -13.217 9.768 1.00 95.00 79 PHE A O 1
ATOM 624 N N . TRP A 1 80 ? -9.326 -11.034 9.238 1.00 94.00 80 TRP A N 1
ATOM 625 C CA . TRP A 1 80 ? -8.418 -11.129 8.098 1.00 94.00 80 TRP A CA 1
ATOM 626 C C . TRP A 1 80 ? -7.015 -11.544 8.529 1.00 94.00 80 TRP A C 1
ATOM 628 O O . TRP A 1 80 ? -6.421 -12.382 7.863 1.00 94.00 80 TRP A O 1
ATOM 638 N N . SER A 1 81 ? -6.528 -11.064 9.677 1.00 93.69 81 SER A N 1
ATOM 639 C CA . SER A 1 81 ? -5.228 -11.461 10.228 1.00 93.69 81 SER A CA 1
ATOM 640 C C . SER A 1 81 ? -5.142 -12.972 10.465 1.00 93.69 81 SER A C 1
ATOM 642 O O . SER A 1 81 ? -4.110 -13.582 10.188 1.00 93.69 81 SER A O 1
ATOM 644 N N . THR A 1 82 ? -6.218 -13.593 10.955 1.00 93.06 82 THR A N 1
ATOM 645 C CA . THR A 1 82 ? -6.293 -15.051 11.116 1.00 93.06 82 THR A CA 1
ATOM 646 C C . THR A 1 82 ? -6.491 -15.754 9.773 1.00 93.06 82 THR A C 1
ATOM 648 O O . THR A 1 82 ? -5.784 -16.710 9.459 1.00 93.06 82 THR A O 1
ATOM 651 N N . TYR A 1 83 ? -7.422 -15.273 8.948 1.00 91.44 83 TYR A N 1
ATOM 652 C CA . TYR A 1 83 ? -7.800 -15.921 7.692 1.00 91.44 83 TYR A CA 1
ATOM 653 C C . TYR A 1 83 ? -6.642 -15.983 6.684 1.00 91.44 83 TYR A C 1
ATOM 655 O O . TYR A 1 83 ? -6.452 -16.995 6.005 1.00 91.44 83 TYR A O 1
ATOM 663 N N . THR A 1 84 ? -5.821 -14.932 6.604 1.00 89.94 84 THR A N 1
ATOM 664 C CA . THR A 1 84 ? -4.709 -14.857 5.644 1.00 89.94 84 THR A CA 1
ATOM 665 C C . THR A 1 84 ? -3.390 -15.386 6.178 1.00 89.94 84 THR A C 1
ATOM 667 O O . THR A 1 84 ? -2.386 -15.331 5.469 1.00 89.94 84 THR A O 1
ATOM 670 N N . GLN A 1 85 ? -3.371 -15.975 7.376 1.00 89.38 85 GLN A N 1
ATOM 671 C CA . GLN A 1 85 ? -2.151 -16.499 7.991 1.00 89.38 85 GLN A CA 1
ATOM 672 C C . GLN A 1 85 ? -1.437 -17.531 7.101 1.00 89.38 85 GLN A C 1
ATOM 674 O O . GLN A 1 85 ? -0.206 -17.543 7.017 1.00 89.38 85 GLN A O 1
ATOM 679 N N . ARG A 1 86 ? -2.196 -18.358 6.367 1.00 87.75 86 ARG A N 1
ATOM 680 C CA . ARG A 1 86 ? -1.639 -19.331 5.409 1.00 87.75 86 ARG A CA 1
ATOM 681 C C . ARG A 1 86 ? -0.926 -18.683 4.215 1.00 87.75 86 ARG A C 1
ATOM 683 O O . ARG A 1 86 ? -0.043 -19.298 3.629 1.00 87.75 86 ARG A O 1
ATOM 690 N N . TYR A 1 87 ? -1.247 -17.427 3.908 1.00 88.44 87 TYR A N 1
ATOM 691 C CA . TYR A 1 87 ? -0.663 -16.646 2.819 1.00 88.44 87 TYR A CA 1
ATOM 692 C C . TYR A 1 87 ? 0.405 -15.652 3.295 1.00 88.44 87 TYR A C 1
ATOM 694 O O . TYR A 1 87 ? 0.811 -14.789 2.526 1.00 88.44 87 TYR A O 1
ATOM 702 N N . ARG A 1 88 ? 0.920 -15.773 4.528 1.00 87.31 88 ARG A N 1
ATOM 703 C CA . ARG A 1 88 ? 1.901 -14.838 5.131 1.00 87.31 88 ARG A CA 1
ATOM 704 C C . ARG A 1 88 ? 3.162 -14.545 4.304 1.00 87.31 88 ARG A C 1
ATOM 706 O O . ARG A 1 88 ? 3.901 -13.618 4.608 1.00 87.31 88 ARG A O 1
ATOM 713 N N . ARG A 1 89 ? 3.466 -15.368 3.294 1.00 88.38 89 ARG A N 1
ATOM 714 C CA . ARG A 1 89 ? 4.581 -15.119 2.366 1.00 88.38 89 ARG A CA 1
ATOM 715 C C . ARG A 1 89 ? 4.314 -13.885 1.501 1.00 88.38 89 ARG A C 1
ATOM 717 O O . ARG A 1 89 ? 5.217 -13.074 1.311 1.00 88.38 89 ARG A O 1
ATOM 724 N N . ILE A 1 90 ? 3.074 -13.736 1.045 1.00 89.88 90 ILE A N 1
ATOM 725 C CA . ILE A 1 90 ? 2.647 -12.722 0.079 1.00 89.88 90 ILE A CA 1
ATOM 726 C C . ILE A 1 90 ? 1.689 -11.696 0.692 1.00 89.88 90 ILE A C 1
ATOM 728 O O . ILE A 1 90 ? 1.693 -10.548 0.276 1.00 89.88 90 ILE A O 1
ATOM 732 N N . ILE A 1 91 ? 0.908 -12.059 1.710 1.00 91.25 91 ILE A N 1
ATOM 733 C CA . ILE A 1 91 ? -0.019 -11.150 2.393 1.00 91.25 91 ILE A CA 1
ATOM 734 C C . ILE A 1 91 ? 0.626 -10.625 3.674 1.00 91.25 91 ILE A C 1
ATOM 736 O O . ILE A 1 91 ? 0.994 -11.408 4.551 1.00 91.25 91 ILE A O 1
ATOM 740 N N . GLU A 1 92 ? 0.746 -9.304 3.764 1.00 92.00 92 GLU A N 1
ATOM 741 C CA . GLU A 1 92 ? 1.187 -8.576 4.952 1.00 92.00 92 GLU A CA 1
ATOM 742 C C . GLU A 1 92 ? 0.080 -8.507 6.010 1.00 92.00 92 GLU A C 1
ATOM 744 O O . GLU A 1 92 ? -1.095 -8.781 5.746 1.00 92.00 92 GLU A O 1
ATOM 749 N N . GLN A 1 93 ? 0.453 -8.141 7.236 1.00 91.25 93 GLN A N 1
ATOM 750 C CA . GLN A 1 93 ? -0.512 -8.018 8.322 1.00 91.25 93 GLN A CA 1
ATOM 751 C C . GLN A 1 93 ? -1.590 -6.973 7.972 1.00 91.25 93 GLN A C 1
ATOM 753 O O . GLN A 1 93 ? -1.246 -5.842 7.623 1.00 91.25 93 GLN A O 1
ATOM 758 N N . PRO A 1 94 ? -2.890 -7.310 8.085 1.00 94.56 94 PRO A N 1
ATOM 759 C CA . PRO A 1 94 ? -3.946 -6.347 7.818 1.00 94.56 94 PRO A CA 1
ATOM 760 C C . PRO A 1 94 ? -3.885 -5.159 8.773 1.00 94.56 94 PRO A C 1
ATOM 762 O O . PRO A 1 94 ? -3.604 -5.317 9.965 1.00 94.56 94 PRO A O 1
ATOM 765 N N . PHE A 1 95 ? -4.224 -3.981 8.269 1.00 95.12 95 PHE A N 1
ATOM 766 C CA . PHE A 1 95 ? -4.271 -2.738 9.034 1.00 95.12 95 PHE A CA 1
ATOM 767 C C . PHE A 1 95 ? -5.629 -2.046 8.861 1.00 95.12 95 PHE A C 1
ATOM 769 O O . PHE A 1 95 ? -6.479 -2.484 8.084 1.00 95.12 95 PHE A O 1
ATOM 776 N N . LEU A 1 96 ? -5.899 -1.0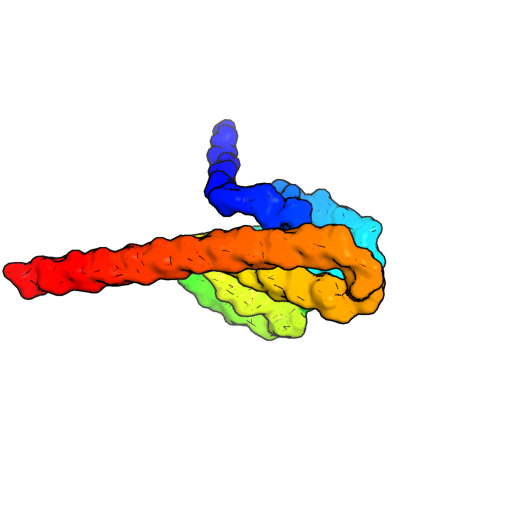12 9.649 1.00 94.62 96 LEU A N 1
ATOM 777 C CA . LEU A 1 96 ? -7.177 -0.307 9.613 1.00 94.62 96 LEU A CA 1
ATOM 778 C C . LEU A 1 96 ? -7.212 0.738 8.500 1.00 94.62 96 LEU A C 1
ATOM 780 O O . LEU A 1 96 ? -6.217 1.362 8.167 1.00 94.62 96 LEU A O 1
ATOM 784 N N . TYR A 1 97 ? -8.388 0.993 7.943 1.00 91.44 97 TYR A N 1
ATOM 785 C CA . TYR A 1 97 ? -8.564 1.939 6.846 1.00 91.44 97 TYR A CA 1
ATOM 786 C C . TYR A 1 97 ? -8.045 3.352 7.170 1.00 91.44 97 TYR A C 1
ATOM 788 O O . TYR A 1 97 ? -7.450 4.003 6.318 1.00 91.44 97 TYR A O 1
ATOM 796 N N . ASN A 1 98 ? -8.186 3.802 8.419 1.00 86.38 98 ASN A N 1
ATOM 797 C CA . ASN A 1 98 ? -7.635 5.079 8.886 1.00 86.38 98 ASN A CA 1
ATOM 798 C C . ASN A 1 98 ? -6.091 5.106 8.957 1.00 86.38 98 ASN A C 1
ATOM 800 O O . ASN A 1 98 ? -5.504 6.172 9.126 1.00 86.38 98 ASN A O 1
ATOM 804 N N . GLU A 1 99 ? -5.427 3.958 8.821 1.00 90.19 99 GLU A N 1
ATOM 805 C CA . GLU A 1 99 ? -3.972 3.819 8.716 1.00 90.19 99 GLU A CA 1
ATOM 806 C C . GLU A 1 99 ? -3.501 3.836 7.248 1.00 90.19 99 GLU A C 1
ATOM 808 O O . GLU A 1 99 ? -2.311 4.003 7.006 1.00 90.19 99 GLU A O 1
ATOM 813 N N . LEU A 1 100 ? -4.403 3.756 6.256 1.00 88.81 100 LEU A N 1
ATOM 814 C CA . LEU A 1 100 ? -4.041 3.634 4.836 1.00 88.81 100 LEU A CA 1
ATOM 815 C C . LEU A 1 100 ? -3.123 4.753 4.345 1.00 88.81 100 LEU A C 1
ATOM 817 O O . LEU A 1 100 ? -2.107 4.469 3.722 1.00 88.81 100 LEU A O 1
ATOM 821 N N . ASN A 1 101 ? -3.429 6.012 4.658 1.00 84.88 101 ASN A N 1
ATOM 822 C CA . ASN A 1 101 ? -2.595 7.134 4.218 1.00 84.88 101 ASN A CA 1
ATOM 823 C C . ASN A 1 101 ? -1.180 7.040 4.795 1.00 84.88 101 ASN A C 1
ATOM 825 O O . ASN A 1 101 ? -0.205 7.306 4.099 1.00 84.88 101 ASN A O 1
ATOM 829 N N . PHE A 1 102 ? -1.073 6.629 6.059 1.00 87.50 102 PHE A N 1
ATOM 830 C CA . PHE A 1 102 ? 0.213 6.422 6.709 1.00 87.50 102 PHE A CA 1
ATOM 831 C C . PHE A 1 102 ? 0.998 5.294 6.025 1.00 87.50 102 PHE A C 1
ATOM 833 O O . PHE A 1 102 ? 2.167 5.481 5.698 1.00 87.50 102 PHE A O 1
ATOM 840 N N . GLU A 1 103 ? 0.349 4.164 5.743 1.00 89.62 103 GLU A N 1
ATOM 841 C CA . GLU A 1 103 ? 0.979 3.019 5.078 1.00 89.62 103 GLU A CA 1
ATOM 842 C C . GLU A 1 103 ? 1.420 3.336 3.640 1.00 89.62 103 GLU A C 1
ATOM 844 O O . GLU A 1 103 ? 2.523 2.961 3.240 1.00 89.62 103 GLU A O 1
ATOM 849 N N . LEU A 1 104 ? 0.612 4.076 2.868 1.00 87.50 104 LEU A N 1
ATOM 850 C CA . LEU A 1 104 ? 0.958 4.484 1.499 1.00 87.50 104 LEU A CA 1
ATOM 851 C C . LEU A 1 104 ? 2.158 5.439 1.474 1.00 87.50 104 LEU A C 1
ATOM 853 O O . LEU A 1 104 ? 3.064 5.269 0.658 1.00 87.50 104 LEU A O 1
ATOM 857 N N . LEU A 1 105 ? 2.206 6.411 2.388 1.00 86.88 105 LEU A N 1
ATOM 858 C CA . LEU A 1 105 ? 3.339 7.332 2.490 1.00 86.88 105 LEU A CA 1
ATOM 859 C C . LEU A 1 105 ? 4.605 6.615 2.981 1.00 86.88 105 LEU A C 1
ATOM 861 O O . LEU A 1 105 ? 5.683 6.809 2.419 1.00 86.88 105 LEU A O 1
ATOM 865 N N . LEU A 1 106 ? 4.487 5.731 3.977 1.00 88.88 106 LEU A N 1
ATOM 866 C CA . LEU A 1 106 ? 5.607 4.917 4.453 1.00 88.88 106 LEU A CA 1
ATOM 867 C C . LEU A 1 106 ? 6.154 4.024 3.334 1.00 88.88 106 LEU A C 1
ATOM 869 O O . LEU A 1 106 ? 7.371 3.868 3.194 1.00 88.88 106 LEU A O 1
ATOM 873 N N . PHE A 1 107 ? 5.263 3.449 2.527 1.00 87.06 107 PHE A N 1
ATOM 874 C CA . PHE A 1 107 ? 5.632 2.700 1.336 1.00 87.06 107 PHE A CA 1
ATOM 875 C C . PHE A 1 107 ? 6.370 3.581 0.319 1.00 87.06 107 PHE A C 1
ATOM 877 O O . PHE A 1 107 ? 7.448 3.189 -0.130 1.00 87.06 107 PHE A O 1
ATOM 884 N N . GLY A 1 108 ? 5.860 4.779 0.024 1.00 85.25 108 GLY A N 1
ATOM 885 C CA . GLY A 1 108 ? 6.507 5.751 -0.860 1.00 85.25 108 GLY A CA 1
ATOM 886 C C . GLY A 1 108 ? 7.931 6.102 -0.429 1.00 85.25 108 GLY A C 1
ATOM 887 O O . GLY A 1 108 ? 8.861 5.982 -1.223 1.00 85.25 108 GLY A O 1
ATOM 888 N N . CYS A 1 109 ? 8.136 6.428 0.852 1.00 86.69 109 CYS A N 1
ATOM 889 C CA . CYS A 1 109 ? 9.470 6.692 1.402 1.00 86.69 109 CYS A CA 1
ATOM 890 C C . CYS A 1 109 ? 10.430 5.515 1.199 1.00 86.69 109 CYS A C 1
ATOM 892 O O . CYS A 1 109 ? 11.572 5.707 0.776 1.00 86.69 109 CYS A O 1
ATOM 894 N N . LYS A 1 110 ? 9.980 4.290 1.503 1.00 86.69 110 LYS A N 1
ATOM 895 C CA . LYS A 1 110 ? 10.794 3.078 1.322 1.00 86.69 110 LYS A CA 1
ATOM 896 C C . LYS A 1 110 ? 11.133 2.859 -0.149 1.00 86.69 110 LYS A C 1
ATOM 898 O O . LYS A 1 110 ? 12.275 2.536 -0.457 1.00 86.69 110 LYS A O 1
ATOM 903 N N . HIS A 1 111 ? 10.163 3.052 -1.037 1.00 83.81 111 HIS A N 1
ATOM 904 C CA . HIS A 1 111 ? 10.345 2.854 -2.467 1.00 83.81 111 HIS A CA 1
ATOM 905 C C . HIS A 1 111 ? 11.333 3.861 -3.064 1.00 83.81 111 HIS A C 1
ATOM 907 O O . HIS A 1 111 ? 12.277 3.459 -3.733 1.00 83.81 111 HIS A O 1
ATOM 913 N N . ILE A 1 112 ? 11.191 5.152 -2.752 1.00 83.88 112 ILE A N 1
ATOM 914 C CA . ILE A 1 112 ? 12.127 6.182 -3.222 1.00 83.88 112 ILE A CA 1
ATOM 915 C C . ILE A 1 112 ? 13.544 5.900 -2.724 1.00 83.88 112 ILE A C 1
ATOM 917 O O . ILE A 1 112 ? 14.496 5.996 -3.494 1.00 83.88 112 ILE A O 1
ATOM 921 N N . LYS A 1 113 ? 13.695 5.494 -1.457 1.00 85.12 113 LYS A N 1
ATOM 922 C CA . LYS A 1 113 ? 15.006 5.125 -0.918 1.00 85.12 113 LYS A CA 1
ATOM 923 C C . LYS A 1 113 ? 15.643 3.976 -1.709 1.00 85.12 113 LYS A C 1
ATOM 925 O O . LYS A 1 113 ? 16.822 4.058 -2.028 1.00 85.12 113 LYS A O 1
ATOM 930 N N . GLN A 1 114 ? 14.860 2.955 -2.065 1.00 82.88 114 GLN A N 1
ATOM 931 C CA . GLN A 1 114 ? 15.328 1.855 -2.913 1.00 82.88 114 GLN A CA 1
ATOM 932 C C . GLN A 1 114 ? 15.749 2.347 -4.303 1.00 82.88 114 GLN A C 1
ATOM 934 O O . GLN A 1 114 ? 16.812 1.963 -4.779 1.00 82.88 114 GLN A O 1
ATOM 939 N N . LEU A 1 115 ? 14.976 3.243 -4.928 1.00 81.00 115 LEU A N 1
ATOM 940 C CA . LEU A 1 115 ? 15.341 3.831 -6.224 1.00 81.00 115 LEU A CA 1
ATOM 941 C C . LEU A 1 115 ? 16.644 4.640 -6.146 1.00 81.00 115 LEU A C 1
ATOM 943 O O . LEU A 1 115 ? 17.459 4.575 -7.059 1.00 81.00 115 LEU A O 1
ATOM 947 N N . CYS A 1 116 ? 16.890 5.359 -5.049 1.00 78.00 116 CYS A N 1
ATOM 948 C CA . CYS A 1 116 ? 18.151 6.077 -4.839 1.00 78.00 116 CYS A CA 1
ATOM 949 C C . CYS A 1 116 ? 19.375 5.149 -4.723 1.00 78.00 116 CYS A C 1
ATOM 951 O O . CYS A 1 116 ? 20.500 5.604 -4.933 1.00 78.00 116 CYS A O 1
ATOM 953 N N . GLU A 1 117 ? 19.169 3.880 -4.368 1.00 81.19 117 GLU A N 1
ATOM 954 C CA . GLU A 1 117 ? 20.208 2.849 -4.262 1.00 81.19 117 GLU A CA 1
ATOM 955 C C . GLU A 1 117 ? 20.390 2.066 -5.582 1.00 81.19 117 GLU A C 1
ATOM 957 O O . GLU A 1 117 ? 21.379 1.348 -5.739 1.00 81.19 117 GLU A O 1
ATOM 962 N N . CYS A 1 118 ? 19.482 2.221 -6.556 1.00 76.75 118 CYS A N 1
ATOM 963 C CA . CYS A 1 118 ? 19.558 1.549 -7.852 1.00 76.75 118 CYS A CA 1
ATOM 964 C C . CYS A 1 118 ? 20.696 2.125 -8.728 1.00 76.75 118 CYS A C 1
ATOM 966 O O . CYS A 1 118 ? 20.713 3.329 -9.006 1.00 76.75 118 CYS A O 1
ATOM 968 N N . PRO A 1 119 ? 21.604 1.277 -9.256 1.00 74.62 119 PRO A N 1
ATOM 969 C CA . PRO A 1 119 ? 22.704 1.710 -10.129 1.00 74.62 119 PRO A CA 1
ATOM 970 C C . PRO A 1 119 ? 22.243 2.434 -11.401 1.00 74.62 119 PRO A C 1
ATOM 972 O O . PRO A 1 119 ? 22.935 3.302 -11.921 1.00 74.62 119 PRO A O 1
ATOM 975 N N . GLU A 1 120 ? 21.050 2.106 -11.890 1.00 72.88 120 GLU A N 1
ATOM 976 C CA . GLU A 1 120 ? 20.438 2.711 -13.079 1.00 72.88 120 GLU A CA 1
ATOM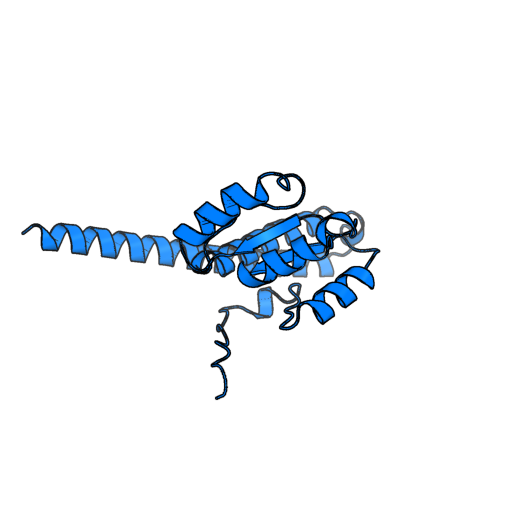 977 C C . GLU A 1 120 ? 20.204 4.220 -12.918 1.00 72.88 120 GLU A C 1
ATOM 979 O O . GLU A 1 120 ? 20.261 4.964 -13.894 1.00 72.88 120 GLU A O 1
ATOM 984 N N . PHE A 1 121 ? 20.000 4.687 -11.682 1.00 69.75 121 PHE A N 1
ATOM 985 C CA . PHE A 1 121 ? 19.753 6.095 -11.366 1.00 69.75 121 PHE A CA 1
ATOM 986 C C . PHE A 1 121 ? 20.961 6.784 -10.718 1.00 69.75 121 PHE A C 1
ATOM 988 O O . PHE A 1 121 ? 20.913 7.983 -10.443 1.00 69.75 121 PHE A O 1
ATOM 995 N N . SER A 1 122 ? 22.073 6.071 -10.489 1.00 68.19 122 SER A N 1
ATOM 996 C CA . SER A 1 122 ? 23.215 6.609 -9.737 1.00 68.19 122 SER A CA 1
ATOM 997 C C . SER A 1 122 ? 24.013 7.677 -10.494 1.00 68.19 122 SER A C 1
ATOM 999 O O . SER A 1 122 ? 24.725 8.459 -9.866 1.00 68.19 122 SER A O 1
ATOM 1001 N N . GLY A 1 123 ? 23.917 7.705 -11.828 1.00 69.69 123 GLY A N 1
ATOM 1002 C CA . GLY A 1 123 ? 24.634 8.650 -12.693 1.00 69.69 123 GLY A CA 1
ATOM 1003 C C . GLY A 1 123 ? 23.853 9.911 -13.070 1.00 69.69 123 GLY A C 1
ATOM 1004 O O . GLY A 1 123 ? 24.451 10.859 -13.577 1.00 69.69 123 GLY A O 1
ATOM 1005 N N . ASP A 1 124 ? 22.541 9.949 -12.826 1.00 81.44 124 ASP A N 1
ATOM 1006 C CA . ASP A 1 124 ? 21.689 11.072 -13.221 1.00 81.44 124 ASP A CA 1
ATOM 1007 C C . ASP A 1 124 ? 21.354 11.965 -12.017 1.00 81.44 124 ASP A C 1
ATOM 1009 O O . ASP A 1 124 ? 20.432 11.714 -11.235 1.00 81.44 124 ASP A O 1
ATOM 1013 N N . ASN A 1 125 ? 22.107 13.059 -11.890 1.00 82.88 125 ASN A N 1
ATOM 1014 C CA . ASN A 1 125 ? 21.908 14.050 -10.834 1.00 82.88 125 ASN A CA 1
ATOM 1015 C C . ASN A 1 125 ? 20.508 14.688 -10.869 1.00 82.88 125 ASN A C 1
ATOM 1017 O O . ASN A 1 125 ? 20.000 15.087 -9.822 1.00 82.88 125 ASN A O 1
ATOM 1021 N N . SER A 1 126 ? 19.864 14.781 -12.036 1.00 82.06 126 SER A N 1
ATOM 1022 C CA . SER A 1 126 ? 18.528 15.373 -12.155 1.00 82.06 126 SER A CA 1
ATOM 1023 C C . SER A 1 126 ? 17.450 14.454 -11.576 1.00 82.06 126 SER A C 1
ATOM 1025 O O . SER A 1 126 ? 16.603 14.906 -10.800 1.00 82.06 126 SER A O 1
ATOM 1027 N N . ILE A 1 127 ? 17.531 13.152 -11.867 1.00 79.25 127 ILE A N 1
ATOM 1028 C CA . ILE A 1 127 ? 16.644 12.132 -11.296 1.00 79.25 127 ILE A CA 1
ATOM 1029 C C . ILE A 1 127 ? 16.866 12.046 -9.789 1.00 79.25 127 ILE A C 1
ATOM 1031 O O . ILE A 1 127 ? 15.904 12.058 -9.024 1.00 79.25 127 ILE A O 1
ATOM 1035 N N . ARG A 1 128 ? 18.126 12.039 -9.345 1.00 79.75 128 ARG A N 1
ATOM 1036 C CA . ARG A 1 128 ? 18.458 11.981 -7.919 1.00 79.75 128 ARG A CA 1
ATOM 1037 C C . ARG A 1 128 ? 17.923 13.182 -7.141 1.00 79.75 128 ARG A C 1
ATOM 1039 O O . ARG A 1 128 ? 17.391 13.008 -6.048 1.00 79.75 128 ARG A O 1
ATOM 1046 N N . ASN A 1 129 ? 18.019 14.388 -7.701 1.00 83.94 129 ASN A N 1
ATOM 1047 C CA . ASN A 1 129 ? 17.462 15.590 -7.079 1.00 83.94 129 ASN A CA 1
ATOM 1048 C C . ASN A 1 129 ? 15.937 15.516 -6.954 1.00 83.94 129 ASN A C 1
ATOM 1050 O O . ASN A 1 129 ? 15.413 15.818 -5.885 1.00 83.94 129 ASN A O 1
ATOM 1054 N N . ARG A 1 130 ? 15.243 15.048 -7.999 1.00 83.81 130 ARG A N 1
ATOM 1055 C CA . ARG A 1 130 ? 13.790 14.828 -7.957 1.00 83.81 130 ARG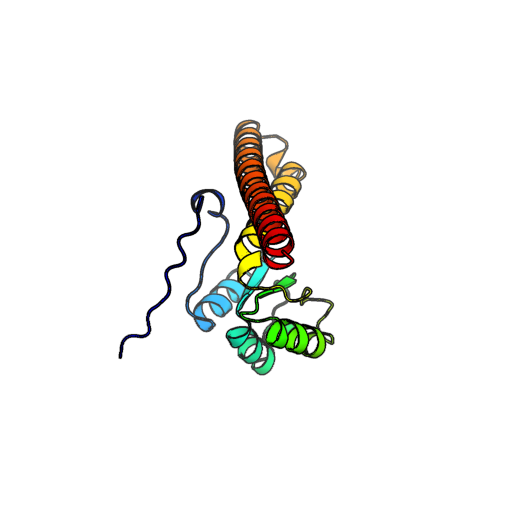 A CA 1
ATOM 1056 C C . ARG A 1 130 ? 13.389 13.792 -6.909 1.00 83.81 130 ARG A C 1
ATOM 1058 O O . ARG A 1 130 ? 12.515 14.065 -6.100 1.00 83.81 130 ARG A O 1
ATOM 1065 N N . LEU A 1 131 ? 14.065 12.642 -6.870 1.00 82.38 131 LEU A N 1
ATOM 1066 C CA . LEU A 1 131 ? 13.801 11.603 -5.869 1.00 82.38 131 LEU A CA 1
ATOM 1067 C C . LEU A 1 131 ? 14.030 12.120 -4.441 1.00 82.38 131 LEU A C 1
ATOM 1069 O O . LEU A 1 131 ? 13.237 11.839 -3.549 1.00 82.38 131 LEU A O 1
ATOM 1073 N N . ASN A 1 132 ? 15.080 12.913 -4.214 1.00 84.19 132 ASN A N 1
ATOM 1074 C CA . ASN A 1 132 ? 15.325 13.532 -2.910 1.00 84.19 132 ASN A CA 1
ATOM 1075 C C . ASN A 1 132 ? 14.231 14.540 -2.524 1.00 84.19 132 ASN A C 1
ATOM 1077 O O . ASN A 1 132 ? 13.853 14.615 -1.354 1.00 84.19 132 ASN A O 1
ATOM 1081 N N . GLU A 1 133 ? 13.727 15.316 -3.483 1.00 85.62 133 GLU A N 1
ATOM 1082 C CA . GLU A 1 133 ? 12.609 16.235 -3.269 1.00 85.62 133 GLU A CA 1
ATOM 1083 C C . GLU A 1 133 ? 11.315 15.483 -2.940 1.00 85.62 133 GLU A C 1
ATOM 1085 O O . GLU A 1 133 ? 10.684 15.782 -1.926 1.00 85.62 133 GLU A O 1
ATOM 1090 N N . ASP A 1 134 ? 10.974 14.453 -3.715 1.00 83.25 134 ASP A N 1
ATOM 1091 C CA . ASP A 1 134 ? 9.821 13.592 -3.449 1.00 83.25 134 ASP A CA 1
ATOM 1092 C C . ASP A 1 134 ? 9.940 12.927 -2.067 1.00 83.25 134 ASP A C 1
ATOM 1094 O O . ASP A 1 134 ? 8.988 12.928 -1.285 1.00 83.25 134 ASP A O 1
ATOM 1098 N N . PHE A 1 135 ? 11.130 12.428 -1.709 1.00 85.56 135 PHE A N 1
ATOM 1099 C CA . PHE A 1 135 ? 11.391 11.854 -0.389 1.00 85.56 135 PHE A CA 1
ATOM 1100 C C . PHE A 1 135 ? 11.153 12.863 0.736 1.00 85.56 135 PHE A C 1
ATOM 1102 O O . PHE A 1 135 ? 10.520 12.522 1.741 1.00 85.56 135 PHE A O 1
ATOM 1109 N N . ARG A 1 136 ? 11.648 14.098 0.584 1.00 86.19 136 ARG A N 1
ATOM 1110 C CA . ARG A 1 136 ? 11.443 15.173 1.562 1.00 86.19 136 ARG A CA 1
ATOM 1111 C C . ARG A 1 136 ? 9.955 15.470 1.722 1.00 86.19 136 ARG A C 1
ATOM 1113 O O . ARG A 1 136 ? 9.462 15.459 2.845 1.00 86.19 136 ARG A O 1
ATOM 1120 N N . ASN A 1 137 ? 9.237 15.637 0.617 1.00 84.00 137 ASN A N 1
ATOM 1121 C CA . ASN A 1 137 ? 7.816 15.964 0.636 1.00 84.00 137 ASN A CA 1
ATOM 1122 C C . ASN A 1 137 ? 6.976 14.854 1.303 1.00 84.00 137 ASN A C 1
ATOM 1124 O O . ASN A 1 137 ? 6.104 15.139 2.124 1.00 84.00 137 ASN A O 1
ATOM 1128 N N . ILE A 1 138 ? 7.251 13.575 1.005 1.00 83.88 138 ILE A N 1
ATOM 1129 C CA . ILE A 1 138 ? 6.562 12.445 1.658 1.00 83.88 138 ILE A CA 1
ATOM 1130 C C . ILE A 1 138 ? 6.917 12.383 3.150 1.00 83.88 138 ILE A C 1
ATOM 1132 O O . ILE A 1 138 ? 6.043 12.132 3.980 1.00 83.88 138 ILE A O 1
ATOM 1136 N N . SER A 1 139 ? 8.177 12.648 3.509 1.00 84.88 139 SER A N 1
ATOM 1137 C CA . SER A 1 139 ? 8.623 12.675 4.909 1.00 84.88 139 SER A CA 1
ATOM 1138 C C . SER A 1 139 ? 7.923 13.775 5.712 1.00 84.88 139 SER A C 1
ATOM 1140 O O . SER A 1 139 ? 7.503 13.539 6.845 1.00 84.88 139 SER A O 1
ATOM 1142 N N . GLU A 1 140 ? 7.741 14.956 5.122 1.00 85.62 140 GLU A N 1
ATOM 1143 C CA . GLU A 1 140 ? 6.983 16.059 5.720 1.00 85.62 140 GLU A CA 1
ATOM 1144 C C . GLU A 1 140 ? 5.502 15.695 5.907 1.00 85.62 140 GLU A C 1
ATOM 1146 O O . GLU A 1 140 ? 4.940 15.912 6.984 1.00 85.62 140 GLU A O 1
ATOM 1151 N N . ALA A 1 141 ? 4.879 15.062 4.907 1.00 82.50 141 ALA A N 1
ATOM 1152 C CA . ALA A 1 141 ? 3.502 14.579 5.013 1.00 82.50 141 ALA A CA 1
ATOM 1153 C C . ALA A 1 141 ? 3.342 13.514 6.119 1.00 82.50 141 ALA A C 1
ATOM 1155 O O . ALA A 1 141 ? 2.396 13.571 6.909 1.00 82.50 141 ALA A O 1
ATOM 1156 N N . LEU A 1 142 ? 4.289 12.574 6.236 1.00 84.12 142 LEU A N 1
ATOM 1157 C CA . LEU A 1 142 ? 4.322 11.591 7.326 1.00 84.12 142 LEU A CA 1
ATOM 1158 C C . LEU A 1 142 ? 4.439 12.260 8.696 1.00 84.12 142 LEU A C 1
ATOM 1160 O O . LEU A 1 142 ? 3.700 11.900 9.615 1.00 84.12 142 LEU A O 1
ATOM 1164 N N . ALA A 1 143 ? 5.340 13.235 8.833 1.00 82.75 143 ALA A N 1
ATOM 1165 C CA . ALA A 1 143 ? 5.511 13.986 10.071 1.00 82.75 143 ALA A CA 1
ATOM 1166 C C . ALA A 1 143 ? 4.212 14.703 10.468 1.00 82.75 143 ALA A C 1
ATOM 1168 O O . ALA A 1 143 ? 3.813 14.643 11.630 1.00 82.75 143 ALA A O 1
ATOM 1169 N N . SER A 1 144 ? 3.507 15.301 9.504 1.00 84.56 144 SER A N 1
ATOM 1170 C CA . SER A 1 144 ? 2.209 15.943 9.735 1.00 84.56 144 SER A CA 1
ATOM 1171 C C . SER A 1 144 ? 1.153 14.961 10.264 1.00 84.56 144 SER A C 1
ATOM 1173 O O . SER A 1 144 ? 0.510 15.240 11.277 1.00 84.56 144 SER A O 1
ATOM 1175 N N . ILE A 1 145 ? 1.027 13.772 9.659 1.00 82.44 145 ILE A N 1
ATOM 1176 C CA . ILE A 1 145 ? 0.098 12.728 10.132 1.00 82.44 145 ILE A CA 1
ATOM 1177 C C . ILE A 1 145 ? 0.443 12.276 11.555 1.00 82.44 145 ILE A C 1
ATOM 1179 O O . ILE A 1 145 ? -0.450 12.081 12.381 1.00 82.44 145 ILE A O 1
ATOM 1183 N N . LEU A 1 146 ? 1.730 12.088 11.854 1.00 84.00 146 LEU A N 1
ATOM 1184 C CA . LEU A 1 146 ? 2.176 11.682 13.187 1.00 84.00 146 LEU A CA 1
ATOM 1185 C C . LEU A 1 146 ? 1.882 12.760 14.233 1.00 84.00 146 LEU A C 1
ATOM 1187 O O . LEU A 1 146 ? 1.357 12.437 15.296 1.00 84.00 146 LEU A O 1
ATOM 1191 N N . LEU A 1 147 ? 2.153 14.028 13.918 1.00 85.50 147 LEU A N 1
ATOM 1192 C CA . LEU A 1 147 ? 1.821 15.156 14.787 1.00 85.50 147 LEU A CA 1
ATOM 1193 C C . LEU A 1 147 ? 0.316 15.224 15.054 1.00 85.50 147 LEU A C 1
ATOM 1195 O O . LEU A 1 147 ? -0.086 15.323 16.208 1.00 85.50 147 LEU A O 1
ATOM 1199 N N . GLN A 1 148 ? -0.518 15.069 14.023 1.00 85.00 148 GLN A N 1
ATOM 1200 C CA . GLN A 1 148 ? -1.971 15.041 14.186 1.00 85.00 148 GLN A CA 1
ATOM 1201 C C . GLN A 1 148 ? -2.427 13.893 15.100 1.00 85.00 148 GLN A C 1
ATOM 1203 O O . GLN A 1 148 ? -3.284 14.091 15.959 1.00 85.00 148 GLN A O 1
ATOM 1208 N N . LYS A 1 149 ? -1.839 12.697 14.958 1.00 83.81 149 LYS A N 1
ATOM 1209 C CA . LYS A 1 149 ? -2.121 11.564 15.855 1.00 83.81 149 LYS A CA 1
ATOM 1210 C C . LYS A 1 149 ? -1.737 11.875 17.305 1.00 83.81 149 LYS A C 1
ATOM 1212 O O . LYS A 1 149 ? -2.515 11.561 18.199 1.00 83.81 149 LYS A O 1
ATOM 1217 N N . ILE A 1 150 ? -0.577 12.495 17.536 1.00 85.31 150 ILE A N 1
ATOM 1218 C CA . ILE A 1 150 ? -0.119 12.895 18.877 1.00 85.31 150 ILE A CA 1
ATOM 1219 C C . ILE A 1 150 ? -1.071 13.926 19.490 1.00 85.31 150 ILE A C 1
ATOM 1221 O O . ILE A 1 150 ? -1.483 13.764 20.636 1.00 85.31 150 ILE A O 1
ATOM 1225 N N . THR A 1 151 ? -1.457 14.956 18.733 1.00 84.88 151 THR A N 1
ATOM 1226 C CA . THR A 1 151 ? -2.404 15.979 19.198 1.00 84.88 151 THR A CA 1
ATOM 1227 C C . THR A 1 151 ? -3.742 15.356 19.585 1.00 84.88 151 THR A C 1
ATOM 1229 O O . THR A 1 151 ? -4.193 15.547 20.709 1.00 84.88 151 THR A O 1
ATOM 1232 N N . ASN A 1 152 ? -4.316 14.517 18.716 1.00 84.12 152 ASN A N 1
ATOM 1233 C CA . ASN A 1 152 ? -5.585 13.842 18.995 1.00 84.12 152 ASN A CA 1
ATOM 1234 C C . ASN A 1 152 ? -5.519 12.951 20.249 1.00 84.12 152 ASN A C 1
ATOM 1236 O O . ASN A 1 152 ? -6.489 12.877 21.000 1.00 84.12 152 ASN A O 1
ATOM 1240 N N . LEU A 1 153 ? -4.394 12.265 20.480 1.00 85.62 153 LEU A N 1
ATOM 1241 C CA . LEU A 1 153 ? -4.189 11.452 21.683 1.00 85.62 153 LEU A CA 1
ATOM 1242 C C . LEU A 1 153 ? -4.113 12.315 22.948 1.00 85.62 153 LEU A C 1
ATOM 1244 O O . LEU A 1 153 ? -4.743 11.981 23.947 1.00 85.62 153 LEU A O 1
ATOM 1248 N N . ASN A 1 154 ? -3.383 13.431 22.903 1.00 85.44 154 ASN A N 1
ATOM 1249 C CA . ASN A 1 154 ? -3.297 14.358 24.032 1.00 85.44 154 ASN A CA 1
ATOM 1250 C C . ASN A 1 154 ? -4.666 14.956 24.384 1.00 85.44 154 ASN A C 1
ATOM 1252 O O . ASN A 1 154 ? -4.994 15.070 25.564 1.00 85.44 154 ASN A O 1
ATOM 1256 N N . ASP A 1 155 ? -5.477 15.288 23.379 1.00 85.25 155 ASP A N 1
ATOM 1257 C CA . ASP A 1 155 ? -6.831 15.804 23.590 1.00 85.25 155 ASP A CA 1
ATOM 1258 C C . ASP A 1 155 ? -7.745 14.746 24.230 1.00 85.25 155 ASP A C 1
ATOM 1260 O O . ASP A 1 155 ? -8.496 15.054 25.153 1.00 85.25 155 ASP A O 1
ATOM 1264 N N . GLN A 1 156 ? -7.641 13.479 23.813 1.00 83.38 156 GLN A N 1
ATOM 1265 C CA . GLN A 1 156 ? -8.382 12.374 24.436 1.00 83.38 156 GLN A CA 1
ATOM 1266 C C . GLN A 1 156 ? -7.990 12.149 25.900 1.00 83.38 156 GLN A C 1
ATOM 1268 O O . GLN A 1 156 ? -8.867 11.910 26.729 1.00 83.38 156 GLN A O 1
ATOM 1273 N N . ILE A 1 157 ? -6.695 12.241 26.221 1.00 84.69 157 ILE A N 1
ATOM 1274 C CA . ILE A 1 157 ? -6.199 12.108 27.598 1.00 84.69 157 ILE A CA 1
ATOM 1275 C C . ILE A 1 157 ? -6.790 13.219 28.470 1.00 84.69 157 ILE A C 1
ATOM 1277 O O . ILE A 1 157 ? -7.417 12.913 29.482 1.00 84.69 157 ILE A O 1
ATOM 1281 N N . ARG A 1 158 ? -6.700 14.481 28.033 1.00 81.06 158 ARG A N 1
ATOM 1282 C CA . ARG A 1 158 ? -7.263 15.629 28.767 1.00 81.06 158 ARG A CA 1
ATOM 1283 C C . ARG A 1 158 ? -8.761 15.482 29.028 1.00 81.06 158 ARG A C 1
ATOM 1285 O O . ARG A 1 158 ? -9.202 15.638 30.159 1.00 81.06 158 ARG A O 1
ATOM 1292 N N . LEU A 1 159 ? -9.533 15.106 28.008 1.00 79.56 159 LEU A N 1
ATOM 1293 C CA . LEU A 1 159 ? -10.978 14.889 28.146 1.00 79.56 159 LEU A CA 1
ATOM 1294 C C . LEU A 1 159 ? -11.311 13.745 29.117 1.00 79.56 159 LEU A C 1
ATOM 1296 O O . LEU A 1 159 ? -12.319 13.801 29.818 1.00 79.56 159 LEU A O 1
ATOM 1300 N N . SER A 1 160 ? -10.478 12.702 29.166 1.00 78.06 160 SER A N 1
ATOM 1301 C CA . SER A 1 160 ? -10.664 11.589 30.104 1.00 78.06 160 SER A CA 1
ATOM 1302 C C . SER A 1 160 ? -10.326 11.957 31.550 1.00 78.06 160 SER A C 1
ATOM 1304 O O . SER A 1 160 ? -10.961 11.436 32.463 1.00 78.06 160 SER A O 1
ATOM 1306 N N . GLU A 1 161 ? -9.375 12.871 31.755 1.00 79.94 161 GLU A N 1
ATOM 1307 C CA . GLU A 1 161 ? -9.027 13.415 33.070 1.00 79.94 161 GLU A CA 1
ATOM 1308 C C . GLU A 1 161 ? -10.125 14.362 33.578 1.00 79.94 161 GLU A C 1
ATOM 1310 O O . GLU A 1 161 ? -10.509 14.284 34.740 1.00 79.94 161 GLU A O 1
ATOM 1315 N N . GLU A 1 162 ? -10.698 15.197 32.706 1.00 73.00 162 GLU A N 1
ATOM 1316 C CA . GLU A 1 162 ? -11.796 16.115 33.050 1.00 73.00 162 GLU A CA 1
ATOM 1317 C C . GLU A 1 162 ? -13.115 15.390 33.370 1.00 73.00 162 GLU A C 1
ATOM 1319 O O . GLU A 1 162 ? -13.880 15.858 34.205 1.00 73.00 162 GLU A O 1
ATOM 1324 N N . ALA A 1 163 ? -13.377 14.232 32.755 1.00 66.25 163 ALA A N 1
ATOM 1325 C CA . ALA A 1 163 ? -14.582 13.432 33.001 1.00 66.25 163 ALA A CA 1
ATOM 1326 C C . ALA A 1 163 ? -14.547 12.612 34.309 1.00 66.25 163 ALA A C 1
ATOM 1328 O O . ALA A 1 163 ? -15.530 11.948 34.644 1.00 66.25 163 ALA A O 1
ATOM 1329 N N . GLN A 1 164 ? -13.414 12.603 35.019 1.00 59.91 164 GLN A N 1
ATOM 1330 C CA . GLN A 1 164 ? -13.247 11.931 36.315 1.00 59.91 164 GLN A CA 1
ATOM 1331 C C . GLN A 1 164 ? -13.457 12.865 37.521 1.00 59.91 164 GLN A C 1
ATOM 1333 O O . GLN A 1 164 ? -13.370 12.400 38.661 1.00 59.91 164 GLN A O 1
ATOM 1338 N N . TYR A 1 165 ? -13.760 14.143 37.274 1.00 50.34 165 TYR A N 1
ATOM 1339 C CA . TYR A 1 165 ? -14.122 15.155 38.272 1.00 50.34 165 TYR A CA 1
ATOM 1340 C C . TYR A 1 165 ? -15.585 15.585 38.122 1.00 50.34 165 TYR A C 1
ATOM 1342 O O . TYR A 1 165 ? -16.157 16.013 39.151 1.00 50.34 165 TYR A O 1
#

Sequence (165 aa):
MDGVSIAVPLPHAHLMSFIEVFNNTNTCQNHIIANNQKEIKLFVHQHNMQRLLENSFVDTVPQLAKINIFCSSPGSKAFWSTYTQRYRRIIEQPFLYNELNFELLLFGCKHIKQLCECPEFSGDNSIRNRLNEDFRNISEALASILLQKITNLNDQIRLSEEAQY

Radius of gyration: 18.87 Å; chains: 1; bounding box: 54×36×57 Å